Protein AF-E8U3L5-F1 (afdb_monomer_lite)

Organism: Deinococcus maricopensis (strain DSM 21211 / LMG 22137 / NRRL B-23946 / LB-34) (NCBI:txid709986)

Foldseek 3Di:
DPPPPPVPVDPPDCLFKFFADLPPRHTWDWDQDPVRWIKTADPVVRDIDTPSDHDPSGIDTDPPSD

Radius of gyration: 13.07 Å; chains: 1; bounding box: 36×29×31 Å

pLDDT: mean 77.29, std 17.37, range [40.31, 93.94]

Structure (mmCIF, N/CA/C/O backbone):
data_AF-E8U3L5-F1
#
_entry.id   AF-E8U3L5-F1
#
loop_
_atom_site.group_PDB
_atom_site.id
_atom_site.type_symbol
_atom_site.label_atom_id
_atom_site.label_alt_id
_atom_site.label_comp_id
_atom_site.label_asym_id
_atom_site.label_entity_id
_atom_site.label_seq_id
_atom_site.pdbx_PDB_ins_code
_atom_site.Cartn_x
_atom_site.Cartn_y
_atom_site.Cartn_z
_atom_site.occupancy
_atom_site.B_iso_or_equiv
_atom_site.auth_seq_id
_atom_site.auth_comp_id
_atom_site.auth_asym_id
_atom_site.auth_atom_id
_atom_site.pdbx_PDB_model_num
ATOM 1 N N . MET A 1 1 ? 26.166 15.053 -11.370 1.00 40.31 1 MET A N 1
ATOM 2 C CA . MET A 1 1 ? 24.732 15.258 -11.679 1.00 40.31 1 MET A CA 1
ATOM 3 C C . MET A 1 1 ? 23.927 15.122 -10.391 1.00 40.31 1 MET A C 1
ATOM 5 O O . MET A 1 1 ? 23.819 14.021 -9.868 1.00 40.31 1 MET A O 1
ATOM 9 N N . LYS A 1 2 ? 23.452 16.238 -9.820 1.00 42.72 2 LYS A N 1
ATOM 10 C CA . LYS A 1 2 ? 22.619 16.242 -8.606 1.00 42.72 2 LYS A CA 1
ATOM 11 C C . LYS A 1 2 ? 21.207 15.816 -9.015 1.00 42.72 2 LYS A C 1
ATOM 13 O O . LYS A 1 2 ? 20.538 16.561 -9.727 1.00 42.72 2 LYS A O 1
ATOM 18 N N . ARG A 1 3 ? 20.803 14.591 -8.660 1.00 50.53 3 ARG A N 1
ATOM 19 C CA . ARG A 1 3 ? 19.444 14.092 -8.914 1.00 50.53 3 ARG A CA 1
ATOM 20 C C . ARG A 1 3 ? 18.488 15.013 -8.163 1.00 50.53 3 ARG A C 1
ATOM 22 O O . ARG A 1 3 ? 18.663 15.220 -6.965 1.00 50.53 3 ARG A O 1
ATOM 29 N N . ARG A 1 4 ? 17.550 15.626 -8.886 1.00 48.56 4 ARG A N 1
ATOM 30 C CA . ARG A 1 4 ? 16.473 16.409 -8.283 1.00 48.56 4 ARG A CA 1
ATOM 31 C C . ARG A 1 4 ? 15.716 15.457 -7.362 1.00 48.56 4 ARG A C 1
ATOM 33 O O . ARG A 1 4 ? 15.119 14.506 -7.856 1.00 48.56 4 ARG A O 1
ATOM 40 N N . PHE A 1 5 ? 15.818 15.673 -6.052 1.00 46.47 5 PHE A N 1
ATOM 41 C CA . PHE A 1 5 ? 14.892 15.099 -5.086 1.00 46.47 5 PHE A CA 1
ATOM 42 C C . PHE A 1 5 ? 13.528 15.665 -5.472 1.00 46.47 5 PHE A C 1
ATOM 44 O O . PHE A 1 5 ? 13.217 16.818 -5.188 1.00 46.47 5 PHE A O 1
ATOM 51 N N . ARG A 1 6 ? 12.778 14.895 -6.263 1.00 54.16 6 ARG A N 1
ATOM 52 C CA . ARG A 1 6 ? 11.339 15.068 -6.364 1.00 54.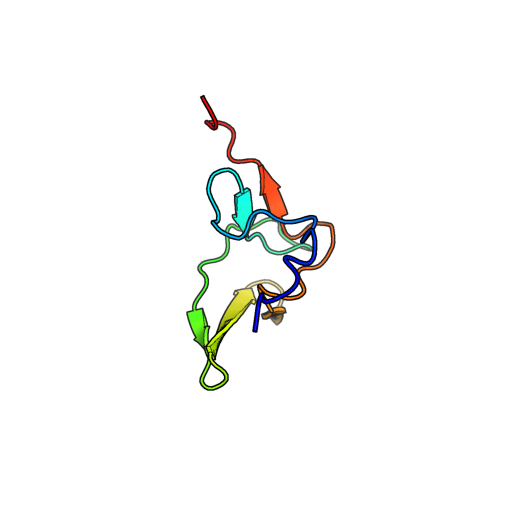16 6 ARG A CA 1
ATOM 53 C C . ARG A 1 6 ? 10.865 14.933 -4.922 1.00 54.16 6 ARG A C 1
ATOM 55 O O . ARG A 1 6 ? 11.230 13.956 -4.271 1.00 54.16 6 ARG A O 1
ATOM 62 N N . GLU A 1 7 ? 10.200 15.953 -4.394 1.00 46.44 7 GLU A N 1
ATOM 63 C CA . GLU A 1 7 ? 9.460 15.815 -3.145 1.00 46.44 7 GLU A CA 1
ATOM 64 C C . GLU A 1 7 ? 8.384 14.771 -3.425 1.00 46.44 7 GLU A C 1
ATOM 66 O O . GLU A 1 7 ? 7.303 15.088 -3.917 1.00 46.44 7 GLU A O 1
ATOM 71 N N . ASP A 1 8 ? 8.741 13.500 -3.253 1.00 48.12 8 ASP A N 1
ATOM 72 C CA . ASP A 1 8 ? 7.763 12.437 -3.221 1.00 48.12 8 ASP A CA 1
ATOM 73 C C . ASP A 1 8 ? 6.892 12.734 -1.999 1.00 48.12 8 ASP A C 1
ATOM 75 O O . ASP A 1 8 ? 7.414 12.831 -0.884 1.00 48.12 8 ASP A O 1
ATOM 79 N N . PRO A 1 9 ? 5.571 12.901 -2.174 1.00 56.28 9 PRO A N 1
ATOM 80 C CA . PRO A 1 9 ? 4.658 13.117 -1.053 1.00 56.28 9 PRO A CA 1
ATOM 81 C C . PRO A 1 9 ? 4.607 11.905 -0.107 1.00 56.28 9 PRO A C 1
ATOM 83 O O . PRO A 1 9 ? 3.971 11.961 0.944 1.00 56.28 9 PRO A O 1
ATOM 86 N N . TYR A 1 10 ? 5.296 10.820 -0.464 1.00 51.62 10 TYR A N 1
ATOM 87 C CA . TYR A 1 10 ? 5.410 9.590 0.291 1.00 51.62 10 TYR A CA 1
ATOM 88 C C . TYR A 1 10 ? 6.869 9.403 0.727 1.00 51.62 10 TYR A C 1
ATOM 90 O O . TYR A 1 10 ? 7.775 9.471 -0.106 1.00 51.62 10 TYR A O 1
ATOM 98 N N . PRO A 1 11 ? 7.146 9.191 2.026 1.00 51.75 11 PRO A N 1
ATOM 99 C CA . PRO A 1 11 ? 8.517 9.045 2.491 1.00 51.75 11 PRO A CA 1
ATOM 100 C C . PRO A 1 11 ? 9.181 7.843 1.806 1.00 51.75 11 PRO A C 1
ATOM 102 O O . PRO A 1 11 ? 8.665 6.730 1.851 1.00 51.75 11 PRO A O 1
ATOM 105 N N . ALA A 1 12 ? 10.371 8.056 1.232 1.00 53.44 12 ALA A N 1
ATOM 106 C CA . ALA A 1 12 ? 11.187 7.043 0.540 1.00 53.44 12 ALA A CA 1
ATOM 107 C C . ALA A 1 12 ? 11.606 5.839 1.418 1.00 53.44 12 ALA A C 1
ATOM 109 O O . ALA A 1 12 ? 12.302 4.927 0.980 1.00 53.44 12 ALA A O 1
ATOM 110 N N . SER A 1 13 ? 11.232 5.841 2.692 1.00 52.03 13 SER A N 1
ATOM 111 C CA . SER A 1 13 ? 11.320 4.709 3.600 1.00 52.03 13 SER A CA 1
ATOM 112 C C . SER A 1 13 ? 9.949 4.579 4.244 1.00 52.03 13 SER A C 1
ATOM 114 O O . SER A 1 13 ? 9.470 5.575 4.778 1.00 52.03 13 SER A O 1
ATOM 116 N N . GLY A 1 14 ? 9.349 3.387 4.273 1.00 55.62 14 GLY A N 1
ATOM 117 C CA . GLY A 1 14 ? 8.095 3.079 4.991 1.00 55.62 14 GLY A CA 1
ATOM 118 C C . GLY A 1 14 ? 8.146 3.270 6.520 1.00 55.62 14 GLY A C 1
ATOM 119 O O . GLY A 1 14 ? 7.492 2.559 7.275 1.00 55.62 14 GLY A O 1
ATOM 120 N N . ARG A 1 15 ? 8.946 4.221 7.010 1.00 60.62 15 ARG A N 1
ATOM 121 C CA . ARG A 1 15 ? 9.019 4.690 8.390 1.00 60.62 15 ARG A CA 1
ATOM 122 C C . ARG 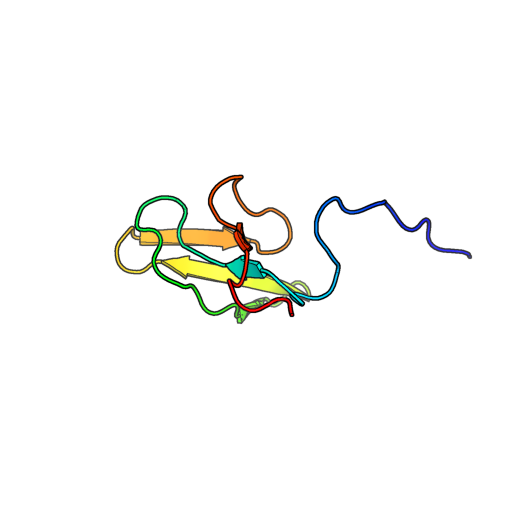A 1 15 ? 7.745 5.481 8.675 1.00 60.62 15 ARG A C 1
ATOM 124 O O . ARG A 1 15 ? 7.705 6.692 8.501 1.00 60.62 15 ARG A O 1
ATOM 131 N N . GLY A 1 16 ? 6.693 4.765 9.050 1.00 72.19 16 GLY A N 1
ATOM 132 C CA . GLY A 1 16 ? 5.441 5.359 9.514 1.00 72.19 16 GLY A CA 1
ATOM 133 C C . GLY A 1 16 ? 4.204 5.001 8.700 1.00 72.19 16 GLY A C 1
ATOM 134 O O . GLY A 1 16 ? 3.128 5.433 9.088 1.00 72.19 16 GLY A O 1
ATOM 135 N N . TYR A 1 17 ? 4.313 4.200 7.635 1.00 79.69 17 TYR A N 1
ATOM 136 C CA . TYR A 1 17 ? 3.153 3.758 6.855 1.00 79.69 17 TYR A CA 1
ATOM 137 C C . TYR A 1 17 ? 3.204 2.255 6.568 1.00 79.69 17 TYR A C 1
ATOM 139 O O . TYR A 1 17 ? 4.272 1.699 6.323 1.00 79.69 17 TYR A O 1
ATOM 147 N N . VAL A 1 18 ? 2.038 1.608 6.580 1.00 86.25 18 VAL A N 1
ATOM 148 C CA . VAL A 1 18 ? 1.829 0.245 6.081 1.00 86.25 18 VAL A CA 1
ATOM 149 C C . VAL A 1 18 ? 1.052 0.285 4.777 1.00 86.25 18 VAL A C 1
ATOM 151 O O . VAL A 1 18 ? 0.098 1.055 4.638 1.00 86.25 18 VAL A O 1
ATOM 154 N N . HIS A 1 19 ? 1.436 -0.584 3.845 1.00 88.62 19 HIS A N 1
ATOM 155 C CA . HIS A 1 19 ? 0.628 -0.846 2.666 1.00 88.62 19 HIS A CA 1
ATOM 156 C C . HIS A 1 19 ? -0.560 -1.719 3.053 1.00 88.62 19 HIS A C 1
ATOM 158 O O . HIS A 1 19 ? -0.411 -2.730 3.743 1.00 88.62 19 HIS A O 1
ATOM 164 N N . VAL A 1 20 ? -1.745 -1.322 2.613 1.00 91.38 20 VAL A N 1
ATOM 165 C CA . VAL A 1 20 ? -2.988 -2.061 2.811 1.00 91.38 20 VAL A CA 1
ATOM 166 C C . VAL A 1 20 ? -3.728 -2.201 1.490 1.00 91.38 20 VAL A C 1
ATOM 168 O O . VAL A 1 20 ? -3.543 -1.413 0.564 1.00 91.38 20 VAL A O 1
ATOM 171 N N . CYS A 1 21 ? -4.600 -3.198 1.390 1.00 91.62 21 CYS A N 1
ATOM 172 C CA . CYS A 1 21 ? -5.540 -3.250 0.282 1.00 91.62 21 CYS A CA 1
ATOM 173 C C . CYS A 1 21 ? -6.519 -2.067 0.401 1.00 91.62 21 CYS A C 1
ATOM 175 O O . CYS A 1 21 ? -7.157 -1.940 1.447 1.00 91.62 21 CYS A O 1
ATOM 177 N N . PRO A 1 22 ? -6.715 -1.245 -0.645 1.00 89.69 22 PRO A N 1
ATOM 178 C CA . PRO A 1 22 ? -7.654 -0.120 -0.589 1.00 89.69 22 PRO A CA 1
ATOM 179 C C . PRO A 1 22 ? -9.105 -0.579 -0.371 1.00 89.69 22 PRO A C 1
ATOM 181 O O . PRO A 1 22 ? -9.917 0.147 0.183 1.00 89.69 22 PRO A O 1
ATOM 184 N N . THR A 1 23 ? -9.442 -1.812 -0.766 1.00 90.38 23 THR A N 1
ATOM 185 C CA . THR A 1 23 ? -10.811 -2.337 -0.676 1.00 90.38 23 THR A CA 1
ATOM 186 C C . THR A 1 23 ? -11.099 -3.032 0.654 1.00 90.38 23 THR A C 1
ATOM 188 O O . THR A 1 23 ? -12.109 -2.744 1.284 1.00 90.38 23 THR A O 1
ATOM 191 N N . CYS A 1 24 ? -10.240 -3.957 1.095 1.00 90.50 24 CYS A N 1
ATOM 192 C CA . CYS A 1 24 ? -10.486 -4.735 2.317 1.00 90.50 24 CYS A CA 1
ATOM 193 C C . CYS A 1 24 ? -9.648 -4.287 3.520 1.00 90.50 24 CYS A C 1
ATOM 195 O O . CYS A 1 24 ? -9.800 -4.839 4.607 1.00 90.50 24 CYS A O 1
ATOM 197 N N . THR A 1 25 ? -8.762 -3.301 3.353 1.00 90.25 25 THR A N 1
ATOM 198 C CA . THR A 1 25 ? -7.853 -2.760 4.384 1.00 90.25 25 THR A CA 1
ATOM 199 C C . THR A 1 25 ? -6.884 -3.770 5.002 1.00 90.25 25 THR A C 1
ATOM 201 O O . THR A 1 25 ? -6.181 -3.442 5.958 1.00 90.25 25 THR A O 1
ATOM 204 N N . ALA A 1 26 ? -6.810 -4.984 4.447 1.00 89.81 26 ALA A N 1
ATOM 205 C CA . ALA A 1 26 ? -5.873 -5.999 4.897 1.00 89.81 26 ALA A CA 1
ATOM 206 C C . ALA A 1 26 ? -4.431 -5.493 4.724 1.00 89.81 26 ALA A C 1
ATOM 208 O O . ALA A 1 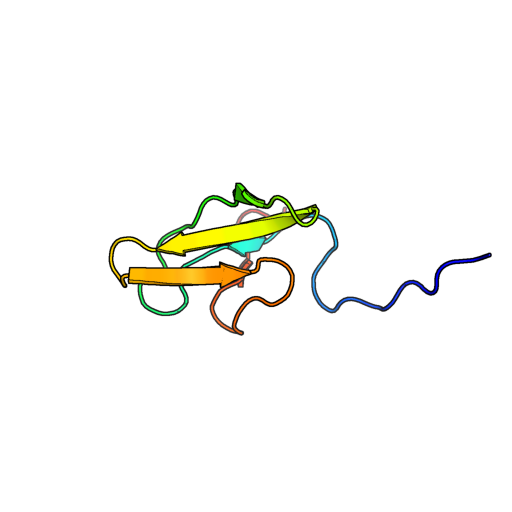26 ? -4.132 -4.918 3.673 1.00 89.81 26 ALA A O 1
ATOM 209 N N . PRO A 1 27 ? -3.548 -5.686 5.718 1.00 88.69 27 PRO A N 1
ATOM 210 C CA . PRO A 1 27 ? -2.141 -5.335 5.594 1.00 88.69 27 PRO A CA 1
ATOM 211 C C . PRO A 1 27 ? -1.485 -6.190 4.513 1.00 88.69 27 PRO A C 1
ATOM 213 O O . PRO A 1 27 ? -1.672 -7.406 4.468 1.00 88.69 27 PRO A O 1
ATOM 216 N N . MET A 1 28 ? -0.721 -5.538 3.643 1.00 90.12 28 MET A N 1
ATOM 217 C CA . MET A 1 28 ? -0.167 -6.148 2.446 1.00 90.12 28 MET A CA 1
ATOM 218 C C . MET A 1 28 ? 1.362 -6.165 2.502 1.00 90.12 28 MET A C 1
ATOM 220 O O . MET A 1 28 ? 1.975 -5.096 2.566 1.00 90.12 28 MET A O 1
ATOM 224 N N . PRO A 1 29 ? 1.998 -7.350 2.459 1.00 86.88 29 PRO A N 1
ATOM 225 C CA . PRO A 1 29 ? 3.439 -7.428 2.279 1.00 86.88 29 PRO A CA 1
ATOM 226 C C . PRO A 1 29 ? 3.818 -6.935 0.879 1.00 86.88 29 PRO A C 1
ATOM 228 O O . PRO A 1 29 ? 3.117 -7.198 -0.101 1.00 86.88 29 PRO A O 1
ATOM 231 N N . LEU A 1 30 ? 4.939 -6.224 0.807 1.00 89.38 30 LEU A N 1
ATOM 232 C CA . LEU A 1 30 ? 5.547 -5.812 -0.450 1.00 89.38 30 LEU A CA 1
ATOM 233 C C . LEU A 1 30 ? 6.492 -6.899 -0.958 1.00 89.38 30 LEU A C 1
ATOM 235 O O . LEU A 1 30 ? 7.202 -7.535 -0.178 1.00 89.38 30 LEU A O 1
ATOM 239 N N . TYR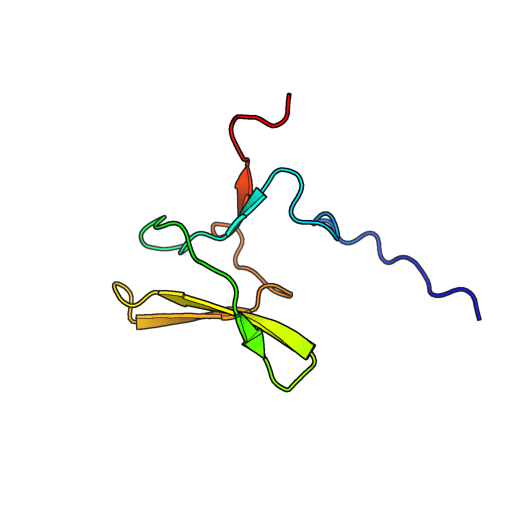 A 1 31 ? 6.526 -7.061 -2.273 1.00 88.69 31 TYR A N 1
ATOM 240 C CA . TYR A 1 31 ? 7.414 -7.972 -2.979 1.00 88.69 31 TYR A CA 1
ATOM 241 C C . TYR A 1 31 ? 8.198 -7.205 -4.031 1.00 88.69 31 TYR A C 1
ATOM 243 O O . TYR A 1 31 ? 7.621 -6.409 -4.777 1.00 88.69 31 TYR A O 1
ATOM 251 N N . ASP A 1 32 ? 9.497 -7.474 -4.115 1.00 89.94 32 ASP A N 1
ATOM 252 C CA . ASP A 1 32 ? 10.337 -6.894 -5.153 1.00 89.94 32 ASP A CA 1
ATOM 253 C C . ASP A 1 32 ? 9.971 -7.476 -6.522 1.00 89.94 32 ASP A C 1
ATOM 255 O O . ASP A 1 32 ? 9.768 -8.682 -6.704 1.00 89.94 32 ASP A O 1
ATOM 259 N N . THR A 1 33 ? 9.890 -6.595 -7.506 1.00 87.75 33 THR A N 1
ATOM 260 C CA . THR A 1 33 ? 9.573 -6.925 -8.894 1.00 87.75 33 THR A CA 1
ATOM 261 C C . THR A 1 33 ? 10.834 -6.886 -9.752 1.00 87.75 33 THR A C 1
ATOM 263 O O . THR A 1 33 ? 11.852 -6.301 -9.382 1.00 87.75 33 THR A O 1
ATOM 266 N N . ARG A 1 34 ? 10.795 -7.528 -10.926 1.00 87.69 34 ARG A N 1
ATOM 267 C CA . ARG A 1 34 ? 11.968 -7.622 -11.820 1.00 87.69 34 ARG A CA 1
ATOM 268 C C . ARG A 1 34 ? 12.443 -6.263 -12.334 1.00 87.69 34 ARG A C 1
ATOM 270 O O . ARG A 1 34 ? 13.609 -6.120 -12.682 1.00 87.69 34 ARG A O 1
ATOM 277 N N . ASP A 1 35 ? 11.540 -5.295 -12.394 1.00 88.56 35 ASP A N 1
ATOM 278 C CA . ASP A 1 35 ? 11.796 -3.913 -12.782 1.00 88.56 35 ASP A CA 1
ATOM 279 C C . ASP A 1 35 ? 12.417 -3.059 -11.659 1.00 88.56 35 ASP A C 1
ATOM 281 O O . ASP A 1 35 ? 12.740 -1.896 -11.888 1.00 88.56 35 ASP A O 1
ATOM 285 N N . GLY A 1 36 ? 12.656 -3.639 -10.477 1.00 86.56 36 GLY A N 1
ATOM 286 C CA . GLY A 1 36 ? 13.284 -2.954 -9.343 1.00 86.56 36 GLY A CA 1
ATOM 287 C C . GLY A 1 36 ? 12.323 -2.088 -8.524 1.00 86.56 36 GLY A C 1
ATOM 288 O O . GLY A 1 36 ? 12.772 -1.347 -7.654 1.00 86.56 36 GLY A O 1
ATOM 289 N N . ASP A 1 37 ? 11.022 -2.181 -8.798 1.00 88.50 37 ASP A N 1
ATOM 290 C CA . ASP A 1 37 ? 9.949 -1.615 -7.980 1.00 88.50 37 ASP A CA 1
ATOM 291 C C . ASP A 1 37 ? 9.438 -2.652 -6.960 1.00 88.50 37 ASP A C 1
ATOM 293 O O . ASP A 1 37 ? 9.808 -3.829 -7.011 1.00 88.50 37 ASP A O 1
ATOM 297 N N . GLN A 1 38 ? 8.533 -2.247 -6.075 1.00 90.44 38 GLN A N 1
ATOM 298 C CA . GLN A 1 38 ? 7.800 -3.124 -5.170 1.00 90.44 38 GLN A CA 1
ATOM 299 C C . GLN A 1 38 ? 6.319 -3.194 -5.547 1.00 90.44 38 GLN A C 1
ATOM 301 O O . GLN A 1 38 ? 5.724 -2.231 -6.029 1.00 90.44 38 GLN A O 1
ATOM 306 N N . ALA A 1 39 ? 5.696 -4.347 -5.333 1.00 91.00 39 ALA A N 1
ATOM 307 C CA . ALA A 1 39 ? 4.276 -4.562 -5.588 1.00 91.00 39 ALA A CA 1
ATOM 308 C C . ALA A 1 39 ? 3.646 -5.425 -4.497 1.00 91.00 39 ALA A C 1
ATOM 310 O O . ALA A 1 39 ? 4.331 -6.158 -3.786 1.00 91.00 39 ALA A O 1
ATOM 311 N N . TYR A 1 40 ? 2.327 -5.360 -4.386 1.00 90.50 40 TYR A N 1
ATOM 312 C CA . TYR A 1 40 ? 1.557 -6.205 -3.484 1.00 90.50 40 TYR A CA 1
ATOM 313 C C . TYR A 1 40 ? 0.295 -6.725 -4.166 1.00 90.50 40 TYR A C 1
ATOM 315 O O . TYR A 1 40 ? -0.269 -6.065 -5.040 1.00 90.50 40 TYR A O 1
ATOM 323 N N . TRP A 1 41 ? -0.146 -7.919 -3.763 1.00 92.81 41 TRP A N 1
ATOM 324 C CA . TRP A 1 41 ? -1.319 -8.593 -4.321 1.00 92.81 41 TRP A CA 1
ATOM 325 C C . TRP A 1 41 ? -2.295 -9.007 -3.229 1.00 92.81 41 TRP A C 1
ATOM 327 O O . TRP A 1 41 ? -1.977 -9.849 -2.393 1.00 92.81 41 TRP A O 1
ATOM 337 N N . CYS A 1 42 ? -3.498 -8.441 -3.237 1.00 92.19 42 CYS A N 1
ATOM 338 C CA . CYS A 1 42 ? -4.559 -8.850 -2.330 1.00 92.19 42 CYS A CA 1
ATOM 339 C C . CYS A 1 42 ? -5.285 -10.076 -2.890 1.00 92.19 42 CYS A C 1
ATOM 341 O O . CYS A 1 42 ? -6.007 -9.967 -3.877 1.00 92.19 42 CYS A O 1
ATOM 343 N N . HIS A 1 43 ? -5.156 -11.223 -2.223 1.00 91.50 43 HIS A N 1
ATOM 344 C CA . HIS A 1 43 ? -5.854 -12.453 -2.615 1.00 91.50 43 HIS A CA 1
ATOM 345 C C . HIS A 1 43 ? -7.371 -12.392 -2.392 1.00 91.50 43 HIS A C 1
ATOM 347 O O . HIS A 1 43 ? -8.121 -13.000 -3.143 1.00 91.50 43 HIS A O 1
ATOM 353 N N . THR A 1 44 ? -7.840 -11.643 -1.389 1.00 91.00 44 THR A N 1
ATOM 354 C CA . THR A 1 44 ? -9.277 -11.524 -1.091 1.00 91.00 44 THR A CA 1
ATOM 355 C C . THR A 1 44 ? -10.021 -10.715 -2.150 1.00 91.00 44 THR A C 1
ATOM 357 O O . THR A 1 44 ? -11.151 -11.038 -2.497 1.00 91.00 44 THR A O 1
ATOM 360 N N . CYS A 1 45 ? -9.398 -9.644 -2.645 1.00 92.19 45 CYS A N 1
ATOM 361 C CA . CYS A 1 45 ? -9.989 -8.765 -3.655 1.00 92.19 45 CYS A CA 1
ATOM 362 C C . CYS A 1 45 ? -9.538 -9.101 -5.080 1.00 92.19 45 CYS A C 1
ATOM 364 O O . CYS A 1 45 ? -10.041 -8.483 -6.014 1.00 92.19 45 CYS A O 1
ATOM 366 N N . ASP A 1 46 ? -8.591 -10.032 -5.216 1.00 93.94 46 ASP A N 1
ATOM 367 C CA . ASP A 1 46 ? -7.943 -10.446 -6.460 1.00 93.94 46 ASP A CA 1
ATOM 368 C C . ASP A 1 46 ? -7.375 -9.266 -7.269 1.00 93.94 46 ASP A C 1
ATOM 370 O O . ASP A 1 46 ? -7.652 -9.076 -8.453 1.00 93.94 46 ASP A O 1
ATOM 374 N N . ARG A 1 47 ? -6.623 -8.393 -6.585 1.00 90.62 47 ARG A N 1
ATOM 375 C CA . ARG A 1 47 ? -6.066 -7.159 -7.165 1.00 90.62 47 ARG A CA 1
ATOM 376 C C . ARG A 1 47 ? -4.624 -6.931 -6.749 1.00 90.62 47 ARG A C 1
ATOM 378 O O . ARG A 1 47 ? -4.280 -7.068 -5.574 1.00 90.62 47 ARG A O 1
ATOM 385 N N . GLY A 1 48 ? -3.816 -6.501 -7.713 1.00 89.88 48 GLY A N 1
ATOM 386 C CA . GLY A 1 48 ? -2.427 -6.102 -7.522 1.00 89.88 48 GLY A CA 1
ATOM 387 C C . GLY A 1 48 ? -2.222 -4.606 -7.701 1.00 89.88 48 GLY A C 1
ATOM 388 O O . GLY A 1 48 ? -2.848 -3.987 -8.561 1.00 89.88 48 GLY A O 1
ATOM 389 N N . HIS A 1 49 ? -1.312 -4.039 -6.917 1.00 89.81 49 HIS A N 1
ATOM 390 C CA . HIS A 1 49 ? -0.938 -2.631 -6.992 1.00 89.81 49 HIS A CA 1
ATOM 391 C C . HIS A 1 49 ? 0.576 -2.466 -6.839 1.00 89.81 49 HIS A C 1
ATOM 393 O O . HIS A 1 49 ? 1.251 -3.284 -6.206 1.00 89.81 49 HIS A O 1
ATOM 399 N N . ARG A 1 50 ? 1.105 -1.391 -7.425 1.00 89.62 50 ARG A N 1
ATOM 400 C CA . ARG A 1 50 ? 2.505 -0.989 -7.275 1.00 89.62 50 ARG A CA 1
ATOM 401 C C . ARG A 1 50 ? 2.674 -0.175 -5.993 1.00 89.62 50 ARG A C 1
ATOM 403 O O . ARG A 1 50 ? 1.775 0.560 -5.594 1.00 89.62 50 ARG A O 1
ATOM 410 N N . ALA A 1 51 ? 3.818 -0.323 -5.338 1.00 86.94 51 ALA A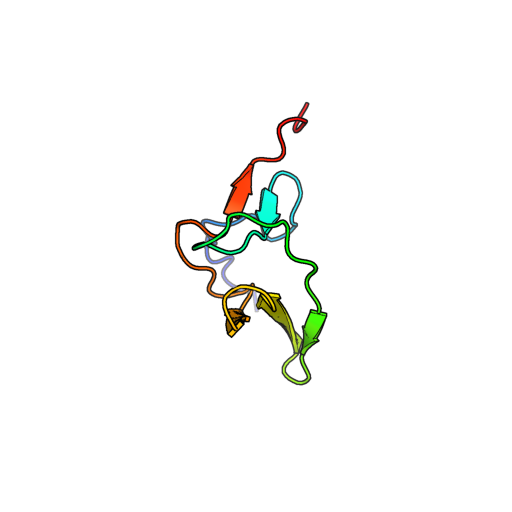 N 1
ATOM 411 C CA . ALA A 1 51 ? 4.180 0.474 -4.171 1.00 86.94 51 ALA A CA 1
ATOM 412 C C . ALA A 1 51 ? 4.637 1.883 -4.571 1.00 86.94 51 ALA A C 1
ATOM 414 O O . ALA A 1 51 ? 4.450 2.811 -3.790 1.00 86.94 51 ALA A O 1
ATOM 415 N N . SER A 1 52 ? 5.193 2.034 -5.780 1.00 84.81 52 SER A N 1
ATOM 416 C CA . SER A 1 52 ? 5.581 3.321 -6.373 1.00 84.81 52 SER A CA 1
ATOM 417 C C . SER A 1 52 ? 4.396 4.213 -6.758 1.00 84.81 52 SER A C 1
ATOM 419 O O . SER A 1 52 ? 4.540 5.431 -6.792 1.00 84.81 52 SER A O 1
ATOM 421 N N . ASP A 1 53 ? 3.232 3.615 -7.021 1.00 86.12 53 ASP A N 1
ATOM 422 C CA . ASP A 1 53 ? 1.988 4.309 -7.372 1.00 86.12 53 ASP A CA 1
ATOM 423 C C . ASP A 1 53 ? 0.806 3.701 -6.595 1.00 86.12 53 ASP A C 1
ATOM 425 O O . ASP A 1 53 ? -0.036 2.987 -7.159 1.00 86.12 53 ASP A O 1
ATOM 429 N N . PRO A 1 54 ? 0.780 3.869 -5.258 1.00 84.25 54 PRO A N 1
ATOM 430 C CA . PRO A 1 54 ? -0.262 3.290 -4.438 1.00 84.25 54 PRO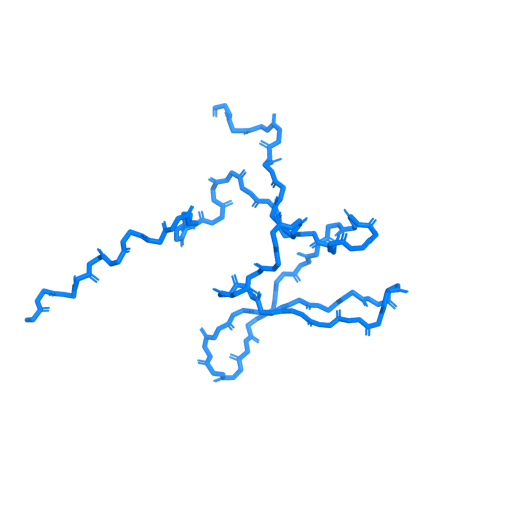 A CA 1
ATOM 431 C C . PRO A 1 54 ? -1.555 4.111 -4.580 1.00 84.25 54 PRO A C 1
ATOM 433 O O . PRO A 1 54 ? -1.514 5.343 -4.594 1.00 84.25 54 PRO A O 1
ATOM 436 N N . PRO A 1 55 ? -2.732 3.462 -4.610 1.00 85.94 55 PRO A N 1
ATOM 437 C CA . PRO A 1 55 ? -3.994 4.181 -4.526 1.00 85.94 55 PRO A CA 1
ATOM 438 C C . PRO A 1 55 ? -4.092 4.992 -3.218 1.00 85.94 55 PRO A C 1
ATOM 440 O O . PRO A 1 55 ? -3.484 4.606 -2.216 1.00 85.94 55 PRO A O 1
ATOM 443 N N . PRO A 1 56 ? -4.904 6.068 -3.171 1.00 82.94 56 PRO A N 1
ATOM 444 C CA . PRO A 1 56 ? -4.978 6.974 -2.017 1.00 82.94 56 PRO A CA 1
ATOM 445 C C . PRO A 1 56 ? -5.258 6.287 -0.671 1.00 82.94 56 PRO A C 1
ATOM 447 O O . PRO A 1 56 ? -4.788 6.732 0.370 1.00 82.94 56 PRO A O 1
ATOM 450 N N . GLU A 1 57 ? -6.008 5.186 -0.692 1.00 85.88 57 GLU A N 1
ATOM 451 C CA . GLU A 1 57 ? -6.436 4.431 0.494 1.00 85.88 57 GLU A CA 1
ATOM 452 C C . GLU A 1 57 ? -5.482 3.281 0.857 1.00 85.88 57 GLU A C 1
ATOM 454 O O . GLU A 1 57 ? -5.699 2.576 1.843 1.00 85.88 57 GLU A O 1
ATOM 459 N N . ALA A 1 58 ? -4.431 3.064 0.064 1.00 86.88 58 ALA A N 1
ATOM 460 C CA . ALA A 1 58 ? -3.515 1.944 0.237 1.00 86.88 58 ALA A CA 1
ATOM 461 C C . ALA A 1 58 ? -2.368 2.212 1.212 1.00 86.88 58 ALA A C 1
ATOM 463 O O . ALA A 1 58 ? -1.625 1.288 1.535 1.00 86.88 58 ALA A O 1
ATOM 464 N N . LEU A 1 59 ? -2.207 3.445 1.691 1.00 87.25 59 LEU A N 1
ATOM 465 C CA . LEU A 1 59 ? -1.224 3.790 2.711 1.00 87.25 59 LEU A CA 1
ATOM 466 C C . LEU A 1 59 ? -1.942 4.136 4.007 1.00 87.25 59 LEU A C 1
ATOM 468 O O . LEU A 1 59 ? -2.710 5.094 4.073 1.00 87.25 59 LEU A O 1
ATOM 472 N N . ARG A 1 60 ? -1.670 3.369 5.063 1.00 84.50 60 ARG A N 1
ATOM 473 C CA . ARG A 1 60 ? -2.166 3.666 6.408 1.00 84.50 60 ARG A CA 1
ATOM 474 C C . ARG A 1 60 ? -1.028 4.053 7.337 1.00 84.50 60 ARG A C 1
ATOM 476 O O . ARG A 1 60 ? -0.011 3.365 7.333 1.00 84.50 60 ARG A O 1
ATOM 483 N N . PRO A 1 61 ? -1.185 5.104 8.156 1.00 81.94 61 PRO A N 1
ATOM 484 C CA . PRO A 1 61 ? -0.179 5.451 9.143 1.00 81.94 61 PRO A CA 1
ATOM 485 C C . PRO A 1 61 ? -0.032 4.320 10.169 1.00 81.94 61 PRO A C 1
ATOM 487 O O . PRO A 1 61 ? -1.018 3.779 10.675 1.00 81.94 61 PRO A O 1
ATOM 490 N N . LEU A 1 62 ? 1.209 3.967 10.488 1.00 75.56 62 LEU A N 1
ATOM 491 C CA . LEU A 1 62 ? 1.536 3.132 11.635 1.00 75.56 62 LEU A CA 1
ATOM 492 C C . LEU A 1 62 ? 1.175 3.921 12.895 1.00 75.56 62 LEU A C 1
ATOM 494 O O . LEU A 1 62 ? 1.735 4.985 13.141 1.00 75.56 62 LEU A O 1
ATOM 498 N N . GLN A 1 63 ? 0.278 3.385 13.723 1.00 65.38 63 GLN A N 1
ATOM 499 C CA . GLN A 1 63 ? -0.161 4.015 14.980 1.00 65.38 63 GLN A CA 1
ATOM 500 C C . GLN A 1 63 ? 0.954 4.149 16.041 1.00 65.38 63 GLN A C 1
ATOM 502 O O . GLN A 1 63 ? 0.692 4.578 17.156 1.00 65.38 63 GLN A O 1
ATOM 507 N N . ASN A 1 64 ? 2.195 3.792 15.700 1.00 54.69 64 ASN A N 1
ATOM 508 C CA . ASN A 1 64 ? 3.357 3.803 16.583 1.00 54.69 64 ASN A CA 1
ATOM 509 C C . ASN A 1 64 ? 4.560 4.513 15.931 1.00 54.69 64 ASN A C 1
ATOM 511 O O . ASN A 1 64 ? 5.697 4.065 16.031 1.00 54.69 64 ASN A O 1
ATOM 515 N N . ALA A 1 65 ? 4.306 5.606 15.206 1.00 49.44 65 ALA A N 1
ATOM 516 C CA . ALA A 1 65 ? 5.337 6.597 14.906 1.00 49.44 65 ALA A CA 1
ATOM 517 C C . ALA A 1 65 ? 5.499 7.516 16.132 1.00 49.44 65 ALA A C 1
ATOM 519 O O . ALA A 1 65 ? 5.016 8.648 16.135 1.00 49.44 65 ALA A O 1
ATOM 520 N N . GLY A 1 66 ? 6.073 6.958 17.201 1.00 41.59 66 GLY A N 1
ATOM 521 C CA . GLY A 1 66 ? 6.529 7.674 18.395 1.00 41.59 66 GLY A CA 1
ATOM 522 C C . GLY A 1 66 ? 8.028 7.918 18.339 1.00 41.59 66 GLY A C 1
ATOM 523 O O . GLY A 1 66 ? 8.739 7.026 17.820 1.00 41.59 66 GLY A O 1
#

Sequence (66 aa):
MKRRFREDPYPASGRGYVHVCPTCTAPMPLYDTRDGDQAYWCHTCDRGHRASDPPPEALRPLQNAG

Secondary structure (DSSP, 8-state):
--------SS-SS-TTEEEB-TTT--B---EE-TTS-EEEEETTTTEEEESSS--TTSEEE-TT--